Protein AF-A3J103-F1 (afdb_monomer_lite)

Structure (mmCIF, N/CA/C/O backbone):
data_AF-A3J103-F1
#
_entry.id   AF-A3J103-F1
#
loop_
_atom_site.group_PDB
_atom_site.id
_atom_site.type_symbol
_atom_site.label_atom_id
_atom_site.label_alt_id
_atom_site.label_comp_id
_atom_site.label_asym_id
_atom_site.label_entity_id
_atom_site.label_seq_id
_atom_site.pdbx_PDB_ins_code
_atom_site.Cartn_x
_atom_site.Cartn_y
_atom_site.Cartn_z
_atom_site.occupancy
_atom_site.B_iso_or_equiv
_atom_site.auth_seq_id
_atom_site.auth_comp_id
_atom_site.auth_asym_id
_atom_site.auth_atom_id
_atom_site.pdbx_PDB_model_num
ATOM 1 N N . MET A 1 1 ? 0.354 -8.041 -19.914 1.00 70.75 1 MET A N 1
ATOM 2 C CA . MET A 1 1 ? 0.355 -6.867 -19.014 1.00 70.75 1 MET A CA 1
ATOM 3 C C . MET A 1 1 ? -0.964 -6.143 -19.185 1.00 70.75 1 MET A C 1
ATOM 5 O O . MET A 1 1 ? -1.415 -6.032 -20.319 1.00 70.75 1 MET A O 1
ATOM 9 N N . VAL A 1 2 ? -1.590 -5.714 -18.090 1.00 79.12 2 VAL A N 1
ATOM 10 C CA . VAL A 1 2 ? -2.863 -4.962 -18.117 1.00 79.12 2 VAL A CA 1
ATOM 11 C C . VAL A 1 2 ? -2.618 -3.470 -18.374 1.00 79.12 2 VAL A C 1
ATOM 13 O O . VAL A 1 2 ? -3.452 -2.802 -18.973 1.00 79.12 2 VAL A O 1
ATOM 16 N N . GLY A 1 3 ? -1.442 -2.968 -17.994 1.00 84.25 3 GLY A N 1
ATOM 17 C CA . GLY A 1 3 ? -1.021 -1.585 -18.194 1.00 84.25 3 GLY A CA 1
ATOM 18 C C . GLY A 1 3 ? 0.494 -1.433 -18.073 1.00 84.25 3 GLY A C 1
ATOM 19 O O . GLY A 1 3 ? 1.226 -2.424 -18.091 1.00 84.25 3 GLY A O 1
ATOM 20 N N . THR A 1 4 ? 0.950 -0.186 -17.966 1.00 87.88 4 THR A N 1
ATOM 21 C CA . THR A 1 4 ? 2.370 0.175 -17.790 1.00 87.88 4 THR A CA 1
ATOM 22 C C . THR A 1 4 ? 2.720 0.561 -16.357 1.00 87.88 4 THR A C 1
ATOM 24 O O . THR A 1 4 ? 3.860 0.936 -16.096 1.00 87.88 4 THR A O 1
ATOM 27 N N . ASP A 1 5 ? 1.746 0.523 -15.451 1.00 93.50 5 ASP A N 1
ATOM 28 C CA . ASP A 1 5 ? 1.949 0.922 -14.066 1.00 93.50 5 ASP A CA 1
ATOM 29 C C . ASP A 1 5 ? 2.817 -0.100 -13.331 1.00 93.50 5 ASP A C 1
ATOM 31 O O . ASP A 1 5 ? 2.713 -1.315 -13.545 1.00 93.50 5 ASP A O 1
ATOM 35 N N . LEU A 1 6 ? 3.682 0.412 -12.459 1.00 94.69 6 LEU A N 1
ATOM 36 C CA . LEU A 1 6 ? 4.513 -0.399 -11.579 1.00 94.69 6 LEU A CA 1
ATOM 37 C C . LEU A 1 6 ? 3.892 -0.410 -10.186 1.00 94.69 6 LEU A C 1
ATOM 39 O O . LEU A 1 6 ? 3.384 0.606 -9.717 1.00 94.69 6 LEU A O 1
ATOM 43 N N . TYR A 1 7 ? 3.966 -1.551 -9.516 1.00 96.62 7 TYR A N 1
ATOM 44 C CA . TYR A 1 7 ? 3.367 -1.751 -8.205 1.00 96.62 7 TYR A CA 1
ATOM 45 C C . TYR A 1 7 ? 4.467 -1.979 -7.174 1.00 96.62 7 TYR A C 1
ATOM 47 O O . TYR A 1 7 ? 5.299 -2.875 -7.330 1.00 96.62 7 TYR A O 1
ATOM 55 N N . ASN A 1 8 ? 4.452 -1.179 -6.111 1.00 96.25 8 ASN A N 1
ATOM 56 C CA . ASN A 1 8 ? 5.248 -1.403 -4.910 1.00 96.25 8 ASN A CA 1
ATOM 57 C C . ASN A 1 8 ? 4.314 -1.966 -3.840 1.00 96.25 8 ASN A C 1
ATOM 59 O O . ASN A 1 8 ? 3.455 -1.254 -3.340 1.00 96.25 8 ASN A O 1
ATOM 63 N N . ILE A 1 9 ? 4.424 -3.255 -3.527 1.00 97.69 9 ILE A N 1
ATOM 64 C CA . ILE A 1 9 ? 3.437 -3.951 -2.688 1.00 97.69 9 ILE A CA 1
ATOM 65 C C . ILE A 1 9 ? 4.098 -4.368 -1.383 1.00 97.69 9 ILE A C 1
ATOM 67 O O . ILE A 1 9 ? 5.184 -4.942 -1.393 1.00 97.69 9 ILE A O 1
ATOM 71 N N . GLN A 1 10 ? 3.438 -4.102 -0.261 1.00 96.44 10 GLN A N 1
ATOM 72 C CA . GLN A 1 10 ? 3.845 -4.514 1.075 1.00 96.44 10 GLN A CA 1
ATOM 73 C C . GLN A 1 10 ? 2.840 -5.503 1.662 1.00 96.44 10 GLN A C 1
ATOM 75 O O . GLN A 1 10 ? 1.641 -5.230 1.716 1.00 96.44 10 GLN A O 1
ATOM 80 N N . ILE A 1 11 ? 3.351 -6.629 2.153 1.00 96.69 11 ILE A N 1
ATOM 81 C CA . ILE A 1 11 ? 2.575 -7.642 2.868 1.00 96.69 11 ILE A CA 1
ATOM 82 C C . ILE A 1 11 ? 3.101 -7.703 4.295 1.00 96.69 11 ILE A C 1
ATOM 84 O O . ILE A 1 11 ? 4.253 -8.076 4.532 1.00 96.69 11 ILE A O 1
ATOM 88 N N . ASN A 1 12 ? 2.250 -7.298 5.229 1.00 94.75 12 ASN A N 1
ATOM 89 C CA . ASN A 1 12 ? 2.543 -7.337 6.651 1.00 94.75 12 ASN A CA 1
ATOM 90 C C . ASN A 1 12 ? 2.168 -8.709 7.238 1.00 94.75 12 ASN A C 1
ATOM 92 O O . ASN A 1 12 ? 1.307 -9.390 6.679 1.00 94.75 12 ASN A O 1
ATOM 96 N N . PRO A 1 13 ? 2.796 -9.131 8.348 1.00 93.62 13 PRO A N 1
ATOM 97 C CA . PRO A 1 13 ? 2.356 -10.311 9.077 1.00 93.62 13 PRO A CA 1
ATOM 98 C C . PRO A 1 13 ? 1.004 -10.069 9.754 1.00 93.62 13 PRO A C 1
ATOM 100 O O . PRO A 1 13 ? 0.609 -8.928 10.017 1.00 93.62 13 PRO A O 1
ATOM 103 N N . ASP A 1 14 ? 0.342 -11.164 10.120 1.00 87.81 14 ASP A N 1
ATOM 104 C CA . ASP A 1 14 ? -0.847 -11.115 10.963 1.00 87.81 14 ASP A CA 1
ATOM 105 C C . ASP A 1 14 ? -0.556 -10.348 12.262 1.00 87.81 14 ASP A C 1
ATOM 107 O O . ASP A 1 14 ? 0.475 -10.551 12.907 1.00 87.81 14 ASP A O 1
ATOM 111 N N . ASN A 1 15 ? -1.493 -9.487 12.669 1.00 83.94 15 ASN A N 1
ATOM 112 C CA . ASN A 1 15 ? -1.374 -8.604 13.838 1.00 83.94 15 ASN A CA 1
ATOM 113 C C . ASN A 1 15 ? -0.240 -7.567 13.748 1.00 83.94 15 ASN A C 1
ATOM 115 O O . ASN A 1 15 ? 0.362 -7.225 14.765 1.00 83.94 15 ASN A O 1
ATOM 119 N N . PHE A 1 16 ? 0.043 -7.052 12.549 1.00 85.81 16 PHE A N 1
ATOM 120 C CA . PHE A 1 16 ? 0.970 -5.937 12.366 1.00 85.81 16 PHE A CA 1
ATOM 121 C C . PHE A 1 16 ? 0.665 -4.762 13.309 1.00 85.81 16 PHE A C 1
ATOM 123 O O . PHE A 1 16 ? -0.429 -4.196 13.301 1.00 85.81 16 PHE A O 1
ATOM 130 N N . ASP A 1 17 ? 1.662 -4.387 14.105 1.00 83.94 17 ASP A N 1
ATOM 131 C CA . ASP A 1 17 ? 1.565 -3.439 15.218 1.00 83.94 17 ASP A CA 1
ATOM 132 C C . ASP A 1 17 ? 2.337 -2.132 14.965 1.00 83.94 17 ASP A C 1
ATOM 134 O O . ASP A 1 17 ? 2.566 -1.353 15.889 1.00 83.94 17 ASP A O 1
ATOM 138 N N . PHE A 1 18 ? 2.753 -1.885 13.716 1.00 84.25 18 PHE A N 1
ATOM 139 C CA . PHE A 1 18 ? 3.603 -0.756 13.311 1.00 84.25 18 PHE A CA 1
ATOM 140 C C . PHE A 1 18 ? 4.978 -0.698 13.997 1.00 84.25 18 PHE A C 1
ATOM 142 O O . PHE A 1 18 ? 5.675 0.315 13.889 1.00 84.25 18 PHE A O 1
ATOM 149 N N . ASN A 1 19 ? 5.415 -1.763 14.674 1.00 88.50 19 ASN A N 1
ATOM 150 C CA . ASN A 1 19 ? 6.762 -1.819 15.223 1.00 88.50 19 ASN A CA 1
ATOM 151 C C . ASN A 1 19 ? 7.786 -1.810 14.070 1.00 88.50 19 ASN A C 1
ATOM 153 O O . ASN A 1 19 ? 7.706 -2.651 13.172 1.00 88.50 19 ASN A O 1
ATOM 157 N N . PRO A 1 20 ? 8.776 -0.896 14.080 1.00 87.19 20 PRO A N 1
ATOM 158 C CA . PRO A 1 20 ? 9.745 -0.768 12.990 1.00 87.19 20 PRO A CA 1
ATOM 159 C C . PRO A 1 20 ? 10.637 -2.004 12.803 1.00 87.19 20 PRO A C 1
ATOM 161 O O . PRO A 1 20 ? 11.301 -2.120 11.778 1.00 87.19 20 PRO A O 1
ATOM 164 N N . ASN A 1 21 ? 10.669 -2.915 13.781 1.00 92.25 21 ASN A N 1
ATOM 165 C CA . ASN A 1 21 ? 11.427 -4.163 13.705 1.00 92.25 21 ASN A CA 1
ATOM 166 C C . ASN A 1 21 ? 10.581 -5.358 13.239 1.00 92.25 21 ASN A C 1
ATOM 168 O O . ASN A 1 21 ? 11.122 -6.455 13.102 1.00 92.25 21 ASN A O 1
ATOM 172 N N . THR A 1 22 ? 9.274 -5.179 13.020 1.00 92.50 22 THR A N 1
ATOM 173 C CA . THR A 1 22 ? 8.407 -6.246 12.515 1.00 92.50 22 THR A CA 1
ATOM 174 C C . THR A 1 22 ? 8.755 -6.517 11.048 1.00 92.50 22 THR A C 1
ATOM 176 O O . THR A 1 22 ? 8.647 -5.606 10.223 1.00 92.50 22 THR A O 1
ATOM 179 N N . PRO A 1 23 ? 9.192 -7.740 10.690 1.00 93.69 23 PRO A N 1
ATOM 180 C CA . PRO A 1 23 ? 9.533 -8.061 9.313 1.00 93.69 23 PRO A CA 1
ATOM 181 C C . PRO A 1 23 ? 8.277 -8.077 8.441 1.00 93.69 23 PRO A C 1
ATOM 183 O O . PRO A 1 23 ? 7.212 -8.515 8.869 1.00 93.69 23 PRO A O 1
ATOM 186 N N . PHE A 1 24 ? 8.425 -7.640 7.197 1.00 94.88 24 PHE A N 1
ATOM 187 C CA . PHE A 1 24 ? 7.381 -7.654 6.178 1.00 94.88 24 PHE A CA 1
ATOM 188 C C . PHE A 1 24 ? 7.986 -8.031 4.826 1.00 94.88 24 PHE A C 1
ATOM 190 O O . PHE A 1 24 ? 9.203 -7.967 4.634 1.00 94.88 24 PHE A O 1
ATOM 197 N N . VAL A 1 25 ? 7.133 -8.418 3.879 1.00 96.38 25 VAL A N 1
ATOM 198 C CA . VAL A 1 25 ? 7.543 -8.733 2.506 1.00 96.38 25 VAL A CA 1
ATOM 199 C C . VAL A 1 25 ? 7.262 -7.535 1.606 1.00 96.38 25 VAL A C 1
ATOM 201 O O . VAL A 1 25 ? 6.207 -6.907 1.709 1.00 96.38 25 VAL A O 1
ATOM 204 N N . LYS A 1 26 ? 8.201 -7.229 0.704 1.00 96.69 26 LYS A N 1
ATOM 205 C CA . LYS A 1 26 ? 8.048 -6.220 -0.349 1.00 96.69 26 LYS A CA 1
ATOM 206 C C . LYS A 1 26 ? 8.146 -6.864 -1.725 1.00 96.69 26 LYS A C 1
ATOM 208 O O . LYS A 1 26 ? 9.037 -7.674 -1.959 1.00 96.69 26 LYS A O 1
ATOM 213 N N . TRP A 1 27 ? 7.274 -6.437 -2.630 1.00 97.88 27 TRP A N 1
ATOM 214 C CA . TRP A 1 27 ? 7.284 -6.827 -4.035 1.00 97.88 27 TRP A CA 1
ATOM 215 C C . TRP A 1 27 ? 7.419 -5.600 -4.930 1.00 97.88 27 TRP A C 1
ATOM 217 O O . TRP A 1 27 ? 6.756 -4.586 -4.708 1.00 97.88 27 TRP A O 1
ATOM 227 N N . ALA A 1 28 ? 8.229 -5.733 -5.976 1.00 96.62 28 ALA A N 1
ATOM 228 C CA . ALA A 1 28 ? 8.154 -4.896 -7.164 1.00 96.62 28 ALA A CA 1
ATOM 229 C C . ALA A 1 28 ? 7.441 -5.711 -8.248 1.00 96.62 28 ALA A C 1
ATOM 231 O O . ALA A 1 28 ? 7.942 -6.759 -8.653 1.00 96.62 28 ALA A O 1
ATOM 232 N N . ALA A 1 29 ? 6.261 -5.267 -8.675 1.00 96.25 29 ALA A N 1
ATOM 233 C CA . ALA A 1 29 ? 5.372 -6.069 -9.510 1.00 96.25 29 ALA A CA 1
ATOM 234 C C . ALA A 1 29 ? 4.762 -5.274 -10.671 1.00 96.25 29 ALA A C 1
ATOM 236 O O . ALA A 1 29 ? 4.767 -4.042 -10.694 1.00 96.25 29 ALA A O 1
ATOM 237 N N . ILE A 1 30 ? 4.207 -6.013 -11.631 1.00 94.75 30 ILE A N 1
ATOM 238 C CA . ILE A 1 30 ? 3.404 -5.500 -12.744 1.00 94.75 30 ILE A CA 1
ATOM 239 C C . ILE A 1 30 ? 2.085 -6.270 -12.805 1.00 94.75 30 ILE A C 1
ATOM 241 O O . ILE A 1 30 ? 2.054 -7.480 -12.579 1.00 94.75 30 ILE A O 1
ATOM 245 N N . ALA A 1 31 ? 0.994 -5.590 -13.151 1.00 94.81 31 ALA A N 1
ATOM 246 C CA . ALA A 1 31 ? -0.296 -6.247 -13.325 1.00 94.81 31 ALA A CA 1
ATOM 247 C C . ALA A 1 31 ? -0.365 -6.998 -14.667 1.00 94.81 31 ALA A C 1
ATOM 249 O O . ALA A 1 31 ? -0.089 -6.451 -15.746 1.00 94.81 31 ALA A O 1
ATOM 250 N N . VAL A 1 32 ? -0.792 -8.259 -14.622 1.00 94.81 32 VAL A N 1
ATOM 251 C CA . VAL A 1 32 ? -0.988 -9.123 -15.794 1.00 94.81 32 VAL A CA 1
ATOM 252 C C . VAL A 1 32 ? -2.419 -9.653 -15.833 1.00 94.81 32 VAL A C 1
ATOM 254 O O . VAL A 1 32 ? -3.068 -9.784 -14.805 1.00 94.81 32 VAL A O 1
ATOM 257 N N . SER A 1 33 ? -2.931 -9.902 -17.038 1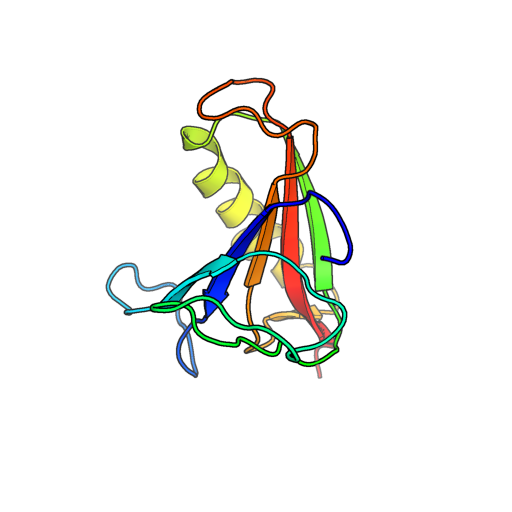.00 93.31 33 SER A N 1
ATOM 258 C CA . SER A 1 33 ? -4.290 -10.417 -17.250 1.00 93.31 33 SER A CA 1
ATOM 259 C C . SER A 1 33 ? -4.366 -11.944 -17.162 1.00 93.31 33 SER A C 1
ATOM 261 O O . SER A 1 33 ? -5.458 -12.488 -17.055 1.00 93.31 33 SER A O 1
ATOM 263 N N . SER A 1 34 ? -3.225 -12.632 -17.266 1.00 94.25 34 SER A N 1
ATOM 264 C CA . SER A 1 34 ? -3.085 -14.085 -17.138 1.00 94.25 34 SER A CA 1
ATOM 265 C C . SER A 1 34 ? -1.669 -14.447 -16.677 1.00 94.25 34 SER A C 1
ATOM 267 O O . SER A 1 34 ? -0.754 -13.622 -16.762 1.00 94.25 34 SER A O 1
ATOM 269 N N . PHE A 1 3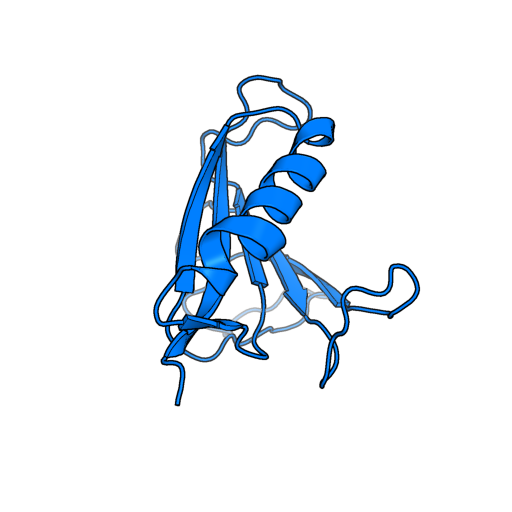5 ? -1.493 -15.691 -16.226 1.00 94.75 35 PHE A N 1
ATOM 270 C CA . PHE A 1 35 ? -0.208 -16.259 -15.796 1.00 94.75 35 PHE A CA 1
ATOM 271 C C . PHE A 1 35 ? 0.402 -17.215 -16.832 1.00 94.75 35 PHE A C 1
ATOM 273 O O . PHE A 1 35 ? 1.218 -18.064 -16.489 1.00 94.75 35 PHE A O 1
ATOM 280 N N . ASP A 1 36 ? 0.018 -17.086 -18.107 1.00 95.25 36 ASP A N 1
ATOM 281 C CA . ASP A 1 36 ? 0.449 -18.013 -19.167 1.00 95.25 36 ASP A CA 1
ATOM 282 C C . ASP A 1 36 ? 1.967 -17.986 -19.402 1.00 95.25 36 ASP A C 1
ATOM 284 O O . ASP A 1 36 ? 2.554 -18.965 -19.864 1.00 95.25 36 ASP A O 1
ATOM 288 N N . PHE A 1 37 ? 2.607 -16.856 -19.093 1.00 92.25 37 PHE A N 1
ATOM 289 C CA . PHE A 1 37 ? 4.050 -16.689 -19.172 1.00 92.25 37 PHE A CA 1
ATOM 290 C C . PHE A 1 37 ? 4.566 -15.938 -17.947 1.00 92.25 37 PHE A C 1
ATOM 292 O O . PHE A 1 37 ? 4.247 -14.763 -17.755 1.00 92.25 37 PHE A O 1
ATOM 299 N N . ILE A 1 38 ? 5.409 -16.610 -17.164 1.00 93.56 38 ILE A N 1
ATOM 300 C CA . ILE A 1 38 ? 6.136 -16.034 -16.033 1.00 93.56 38 ILE A CA 1
ATOM 301 C C . ILE A 1 38 ? 7.633 -16.112 -16.360 1.00 93.56 38 ILE A C 1
ATOM 303 O O . ILE A 1 38 ? 8.130 -17.213 -16.617 1.00 93.56 38 ILE A O 1
ATOM 307 N N . PRO A 1 39 ? 8.355 -14.976 -16.411 1.00 93.94 39 PRO A N 1
ATOM 308 C CA . PRO A 1 39 ? 9.800 -14.981 -16.604 1.00 93.94 39 PRO A CA 1
ATOM 309 C C . PRO A 1 39 ? 10.522 -15.819 -15.545 1.00 93.94 39 PRO A C 1
ATOM 311 O O . PRO A 1 39 ? 10.045 -1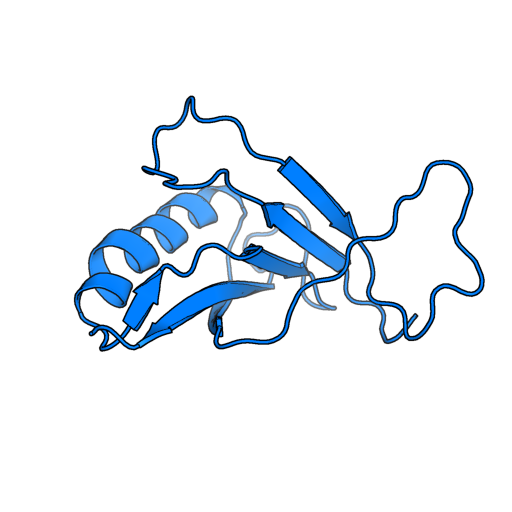5.963 -14.420 1.00 93.94 39 PRO A O 1
ATOM 314 N N . ALA A 1 40 ? 11.701 -16.337 -15.896 1.00 95.44 40 ALA A N 1
ATOM 315 C CA . ALA A 1 40 ? 12.579 -16.956 -14.909 1.00 95.44 40 ALA A CA 1
ATOM 316 C C . ALA A 1 40 ? 12.877 -15.960 -13.774 1.00 95.44 40 ALA A C 1
ATOM 318 O O . ALA A 1 40 ? 13.008 -14.761 -14.023 1.00 95.44 40 ALA A O 1
ATOM 319 N N . ASP A 1 41 ? 12.957 -16.474 -12.548 1.00 95.06 41 ASP A N 1
ATOM 320 C CA . ASP A 1 41 ? 13.211 -15.703 -11.324 1.00 95.06 41 ASP A CA 1
ATOM 321 C C . ASP A 1 41 ? 12.114 -14.683 -10.952 1.00 95.06 41 ASP A C 1
ATOM 323 O O . ASP A 1 41 ? 12.336 -13.805 -10.118 1.00 95.06 41 ASP A O 1
ATOM 327 N N . MET A 1 42 ? 10.916 -14.801 -11.539 1.00 96.00 42 MET A N 1
ATOM 328 C CA . MET A 1 42 ? 9.718 -14.086 -11.094 1.00 96.00 42 MET A CA 1
ATOM 329 C C . MET A 1 42 ? 8.724 -15.030 -10.421 1.00 96.00 42 MET A C 1
ATOM 331 O O . MET A 1 42 ? 8.612 -16.206 -10.766 1.00 96.00 42 MET A O 1
ATOM 335 N N . GLU A 1 43 ? 7.960 -14.479 -9.484 1.00 96.56 43 GLU A N 1
ATOM 336 C CA . GLU A 1 43 ? 6.904 -15.182 -8.763 1.00 96.56 43 GLU A CA 1
ATOM 337 C C . GLU A 1 43 ? 5.539 -14.534 -9.023 1.00 96.56 43 GLU A C 1
ATOM 339 O O . GLU A 1 43 ? 5.438 -13.357 -9.382 1.00 96.56 43 GLU A O 1
ATOM 344 N N . ILE A 1 44 ? 4.478 -15.321 -8.847 1.00 96.62 44 ILE A N 1
ATOM 345 C CA . ILE A 1 44 ? 3.095 -14.857 -8.957 1.00 96.62 44 ILE A CA 1
ATOM 346 C C . ILE A 1 44 ? 2.633 -14.359 -7.588 1.00 96.62 44 ILE A C 1
ATOM 348 O O . ILE A 1 44 ? 2.753 -15.070 -6.592 1.00 96.62 44 ILE A O 1
ATOM 352 N N . LEU A 1 45 ? 2.031 -13.171 -7.566 1.00 96.69 45 LEU A N 1
ATOM 353 C CA . LEU A 1 45 ? 1.312 -12.647 -6.413 1.00 96.69 45 LEU A CA 1
ATOM 354 C C . LEU A 1 45 ? -0.139 -12.360 -6.804 1.00 96.69 45 LEU A C 1
ATOM 356 O O . LEU A 1 45 ? -0.404 -11.509 -7.653 1.00 96.69 45 LEU A O 1
ATOM 360 N N . GLU A 1 46 ? -1.076 -13.044 -6.153 1.00 95.81 46 GLU A N 1
ATOM 361 C CA . GLU A 1 46 ? -2.507 -12.763 -6.261 1.00 95.81 46 GLU A CA 1
ATOM 362 C C . GLU A 1 46 ? -2.964 -11.908 -5.076 1.00 95.81 46 GLU A C 1
ATOM 364 O O . GLU A 1 46 ? -2.753 -12.262 -3.915 1.00 95.81 46 GLU A O 1
ATOM 369 N N . ILE A 1 47 ? -3.607 -10.774 -5.364 1.00 94.88 47 ILE A N 1
ATOM 370 C CA . ILE A 1 47 ? -4.207 -9.904 -4.348 1.00 94.88 47 ILE A CA 1
ATOM 371 C C . ILE A 1 47 ? -5.713 -10.138 -4.359 1.00 94.88 47 ILE A C 1
ATOM 373 O O . ILE A 1 47 ? -6.377 -9.914 -5.370 1.00 94.88 47 ILE A O 1
ATOM 377 N N . SER A 1 48 ? -6.257 -10.578 -3.226 1.00 94.25 48 SER A N 1
ATOM 378 C CA . SER A 1 48 ? -7.700 -10.754 -3.065 1.00 94.25 48 SER A CA 1
ATOM 379 C C . SER A 1 48 ? -8.442 -9.420 -3.144 1.00 94.25 48 SER A C 1
ATOM 381 O O . SER A 1 48 ? -7.971 -8.395 -2.641 1.00 94.25 48 SER A O 1
ATOM 383 N N . GLU A 1 49 ? -9.638 -9.450 -3.733 1.00 95.44 49 GLU A N 1
ATOM 384 C CA . GLU A 1 49 ? -10.522 -8.288 -3.770 1.00 95.44 49 GLU A CA 1
ATOM 385 C C . GLU A 1 49 ? -10.902 -7.805 -2.362 1.00 95.44 49 GLU A C 1
ATOM 387 O O . GLU A 1 49 ? -10.874 -8.547 -1.379 1.00 95.44 49 GLU A O 1
ATOM 392 N N . GLY A 1 50 ? -11.267 -6.531 -2.263 1.00 96.31 50 GLY A N 1
ATOM 393 C CA . GLY A 1 50 ? -11.754 -5.934 -1.028 1.00 96.31 50 GLY A CA 1
ATOM 394 C C . GLY A 1 50 ? -11.679 -4.416 -1.072 1.00 96.31 50 GLY A C 1
ATOM 395 O O . GLY A 1 50 ? -11.282 -3.822 -2.074 1.00 96.31 50 GLY A O 1
ATOM 396 N N . LEU A 1 51 ? -12.077 -3.773 0.023 1.00 97.94 51 LEU A N 1
ATOM 397 C CA . LEU A 1 51 ? -12.107 -2.315 0.090 1.00 97.94 51 LEU A CA 1
ATOM 398 C C . LEU A 1 51 ? -10.704 -1.744 0.304 1.00 97.94 51 LEU A C 1
ATOM 400 O O . LEU A 1 51 ? -9.907 -2.276 1.077 1.00 97.94 51 LEU A O 1
ATOM 404 N N . TYR A 1 52 ? -10.430 -0.632 -0.365 1.00 98.44 52 TYR A N 1
ATOM 405 C CA . TYR A 1 52 ? -9.196 0.127 -0.225 1.00 98.44 52 TYR A CA 1
ATOM 406 C C . TYR A 1 52 ? -9.522 1.608 -0.050 1.00 98.44 52 TYR A C 1
ATOM 408 O O . TYR A 1 52 ? -10.390 2.149 -0.737 1.00 98.44 52 TYR A O 1
ATOM 416 N N . ALA A 1 53 ? -8.813 2.260 0.866 1.00 98.25 53 ALA A N 1
ATOM 417 C CA . ALA A 1 53 ? -8.716 3.708 0.901 1.00 98.25 53 ALA A CA 1
ATOM 418 C C . ALA A 1 53 ? -7.612 4.129 -0.072 1.00 98.25 53 ALA A C 1
ATOM 420 O O . ALA A 1 53 ? -6.487 3.635 0.026 1.00 98.25 53 ALA A O 1
ATOM 421 N N . VAL A 1 54 ? -7.948 5.020 -1.005 1.00 98.00 54 VAL A N 1
ATOM 422 C CA . VAL A 1 54 ? -7.036 5.477 -2.060 1.00 98.00 54 VAL A CA 1
ATOM 423 C C . VAL A 1 54 ? -6.655 6.925 -1.803 1.00 98.00 54 VAL A C 1
ATOM 425 O O . VAL A 1 54 ? -7.523 7.793 -1.683 1.00 98.00 54 VAL A O 1
ATOM 428 N N . PHE A 1 55 ? -5.354 7.187 -1.736 1.00 97.62 55 PHE A N 1
ATOM 429 C CA . PHE A 1 55 ? -4.802 8.517 -1.519 1.00 97.62 55 PHE A CA 1
ATOM 430 C C . PHE A 1 55 ? -3.860 8.884 -2.657 1.00 97.62 55 PHE A C 1
ATOM 432 O O . PHE A 1 55 ? -2.927 8.148 -2.957 1.00 97.62 55 PHE A O 1
ATOM 439 N N . ASN A 1 56 ? -4.064 10.056 -3.252 1.00 95.44 56 ASN A N 1
ATOM 440 C CA . ASN A 1 56 ? -3.113 10.614 -4.207 1.00 95.44 56 ASN A CA 1
ATOM 441 C C . ASN A 1 56 ? -2.004 11.327 -3.437 1.00 95.44 56 ASN A C 1
ATOM 443 O O . ASN A 1 56 ? -2.255 12.362 -2.812 1.00 95.44 56 ASN A O 1
ATOM 447 N N . TYR A 1 57 ? -0.792 10.786 -3.484 1.00 95.19 57 TYR A N 1
ATOM 448 C CA . TYR A 1 57 ? 0.379 11.415 -2.894 1.00 95.19 57 TYR A CA 1
ATOM 449 C C . TYR A 1 57 ? 1.155 12.184 -3.959 1.00 95.19 57 TYR A C 1
ATOM 451 O O . TYR A 1 57 ? 1.399 11.687 -5.057 1.00 95.19 57 TYR A O 1
ATOM 459 N N . LYS A 1 58 ? 1.545 13.414 -3.619 1.00 94.12 58 LYS A N 1
ATOM 460 C CA . LYS A 1 58 ? 2.436 14.242 -4.426 1.00 94.12 58 LYS A CA 1
ATOM 461 C C . LYS A 1 58 ? 3.556 14.774 -3.552 1.00 94.12 58 LYS A C 1
ATOM 463 O O . LYS A 1 58 ? 3.303 15.546 -2.627 1.00 94.12 58 LYS A O 1
ATOM 468 N N . GLY A 1 59 ? 4.785 14.393 -3.861 1.00 90.50 59 GLY A N 1
ATOM 469 C CA . GLY A 1 59 ? 5.940 14.769 -3.063 1.00 90.50 59 GLY A CA 1
ATOM 470 C C . GLY A 1 59 ? 7.132 13.858 -3.303 1.00 90.50 59 GLY A C 1
ATOM 471 O O . GLY A 1 59 ? 7.051 12.859 -4.012 1.00 90.50 59 GLY A O 1
ATOM 472 N N . ASN A 1 60 ? 8.254 14.191 -2.673 1.00 85.94 60 ASN A N 1
ATOM 473 C CA . ASN A 1 60 ? 9.417 13.312 -2.667 1.00 85.94 60 ASN A CA 1
ATOM 474 C C . ASN A 1 60 ? 9.223 12.132 -1.696 1.00 85.94 60 ASN A C 1
ATOM 476 O O . ASN A 1 60 ? 8.396 12.167 -0.783 1.00 85.94 60 ASN A O 1
ATOM 480 N N . GLN A 1 61 ? 10.045 11.096 -1.847 1.00 82.25 61 GLN A N 1
ATOM 481 C CA . GLN A 1 61 ? 9.959 9.893 -1.019 1.00 82.25 61 GLN A CA 1
ATOM 482 C C . GLN A 1 61 ? 10.268 10.154 0.469 1.00 82.25 61 GLN A C 1
ATOM 484 O O . GLN A 1 61 ? 9.723 9.477 1.337 1.00 82.25 61 GLN A O 1
ATOM 489 N N . SER A 1 62 ? 11.083 11.168 0.797 1.00 85.44 62 SER A N 1
ATOM 490 C CA . SER A 1 62 ? 11.425 11.491 2.194 1.00 85.44 62 SER A CA 1
ATOM 491 C C . SER A 1 62 ? 10.225 11.954 3.023 1.00 85.44 62 SER A C 1
ATOM 493 O O . SER A 1 62 ? 10.230 11.793 4.240 1.00 85.44 62 SER A O 1
ATOM 495 N N . ASN A 1 63 ? 9.203 12.525 2.380 1.00 86.88 63 ASN A N 1
ATOM 496 C CA . ASN A 1 63 ? 8.005 13.023 3.056 1.00 86.88 63 ASN A CA 1
ATOM 497 C C . ASN A 1 63 ? 6.875 11.979 3.116 1.00 86.88 63 ASN A C 1
ATOM 499 O O . ASN A 1 63 ? 5.906 12.179 3.851 1.00 86.88 63 ASN A O 1
ATOM 503 N N . ALA A 1 64 ? 7.008 10.846 2.415 1.00 89.56 64 ALA A N 1
ATOM 504 C CA . ALA A 1 64 ? 5.975 9.812 2.365 1.00 89.56 64 ALA A CA 1
ATOM 505 C C . ALA A 1 64 ? 5.677 9.237 3.760 1.00 89.56 64 ALA A C 1
ATOM 507 O O . ALA A 1 64 ? 4.518 9.048 4.119 1.00 89.56 64 ALA A O 1
ATOM 508 N N . ALA A 1 65 ? 6.703 9.054 4.600 1.00 90.31 65 ALA A N 1
ATOM 509 C CA . ALA A 1 65 ? 6.533 8.561 5.970 1.00 90.31 65 ALA A CA 1
ATOM 510 C C . ALA A 1 65 ? 5.618 9.463 6.821 1.00 90.31 65 ALA A C 1
ATOM 512 O O . ALA A 1 65 ? 4.780 8.964 7.572 1.00 90.31 65 ALA A O 1
ATOM 513 N N . ALA A 1 66 ? 5.737 10.788 6.677 1.00 92.88 66 ALA A N 1
ATOM 514 C CA . ALA A 1 66 ? 4.861 11.735 7.364 1.00 92.88 66 ALA A CA 1
ATOM 515 C C . ALA A 1 66 ? 3.420 11.645 6.839 1.00 92.88 66 ALA A C 1
ATOM 517 O O . ALA A 1 66 ? 2.474 11.705 7.620 1.00 92.88 66 ALA A O 1
ATOM 518 N N . PHE A 1 67 ? 3.244 11.434 5.532 1.00 95.31 67 PHE A N 1
ATOM 519 C CA . PHE A 1 67 ? 1.924 11.245 4.938 1.00 95.31 67 PHE A CA 1
ATOM 520 C C . PHE A 1 67 ? 1.240 9.959 5.426 1.00 95.31 67 PHE A C 1
ATOM 522 O O . PHE A 1 67 ? 0.096 10.009 5.875 1.00 95.31 67 PHE A O 1
ATOM 529 N N . PHE A 1 68 ? 1.955 8.829 5.452 1.00 94.38 68 PHE A N 1
ATOM 530 C CA . PHE A 1 68 ? 1.454 7.589 6.056 1.00 94.38 68 PHE A CA 1
ATOM 531 C C . PHE A 1 68 ? 1.096 7.776 7.533 1.00 94.38 68 PHE A C 1
ATOM 533 O O . PHE A 1 68 ? 0.062 7.279 7.979 1.00 94.38 68 PHE A O 1
ATOM 540 N N . ASN A 1 69 ? 1.903 8.525 8.291 1.00 93.81 69 ASN A N 1
ATOM 541 C CA . ASN A 1 69 ? 1.600 8.819 9.688 1.00 93.81 69 ASN A CA 1
ATOM 542 C C . ASN A 1 69 ? 0.263 9.562 9.841 1.00 93.81 69 ASN A C 1
ATOM 544 O O . ASN A 1 69 ? -0.548 9.154 10.669 1.00 93.81 69 ASN A O 1
ATOM 548 N N . LEU A 1 70 ? -0.016 10.572 9.009 1.00 96.19 70 LEU A N 1
ATOM 549 C CA . LEU A 1 70 ? -1.310 11.270 9.007 1.00 96.19 70 LEU A CA 1
ATOM 550 C C . LEU A 1 70 ? -2.468 10.318 8.685 1.00 96.19 70 LEU A C 1
ATOM 552 O O . LEU A 1 70 ? -3.522 10.381 9.322 1.00 96.19 70 LEU A O 1
ATOM 556 N N . ILE A 1 71 ? -2.280 9.399 7.735 1.00 96.88 71 ILE A N 1
ATOM 557 C CA . ILE A 1 71 ? -3.320 8.424 7.400 1.00 96.88 71 ILE A CA 1
ATOM 558 C C . ILE A 1 71 ? -3.622 7.519 8.600 1.00 96.88 71 ILE A C 1
ATOM 560 O O . ILE A 1 71 ? -4.784 7.394 8.987 1.00 96.88 71 ILE A O 1
ATOM 564 N N . TYR A 1 72 ? -2.602 6.920 9.219 1.00 94.88 72 TYR A N 1
ATOM 565 C CA . TYR A 1 72 ? -2.803 5.941 10.293 1.00 94.88 72 TYR A CA 1
ATOM 566 C C . TYR A 1 72 ? -3.170 6.560 11.645 1.00 94.88 72 TYR A C 1
ATOM 568 O O . TYR A 1 72 ? -3.873 5.923 12.426 1.00 94.88 72 TYR A O 1
ATOM 576 N N . THR A 1 73 ? -2.721 7.783 11.937 1.00 95.31 73 THR A N 1
ATOM 577 C CA . THR A 1 73 ? -2.946 8.423 13.247 1.00 95.31 73 THR A CA 1
ATOM 578 C C . THR A 1 73 ? -4.099 9.420 13.250 1.00 95.31 73 THR A C 1
ATOM 580 O O . THR A 1 73 ? -4.689 9.655 14.304 1.00 95.31 73 THR A O 1
ATOM 583 N N . GLU A 1 74 ? -4.478 9.969 12.092 1.00 97.00 74 GLU A N 1
ATOM 584 C CA . GLU A 1 74 ? -5.558 10.950 12.010 1.00 97.00 74 GLU A CA 1
ATOM 585 C C . GLU A 1 74 ? -6.743 10.474 11.180 1.00 97.00 74 GLU A C 1
ATOM 587 O O . GLU A 1 74 ? -7.867 10.482 11.682 1.00 97.00 74 GLU A O 1
ATOM 592 N N . TRP A 1 75 ? -6.522 10.087 9.921 1.00 97.75 75 TRP A N 1
ATOM 593 C CA . TRP A 1 75 ? -7.623 9.768 9.008 1.00 97.75 75 TRP A CA 1
ATOM 594 C C . TRP A 1 75 ? -8.321 8.460 9.393 1.00 97.75 75 TRP A C 1
ATOM 596 O O . TRP A 1 75 ? -9.533 8.449 9.608 1.00 97.75 75 TRP A O 1
ATOM 606 N N . LEU A 1 76 ? -7.560 7.370 9.534 1.00 96.81 76 LEU A N 1
ATOM 607 C CA . LEU A 1 76 ? -8.102 6.033 9.771 1.00 96.81 76 LEU A CA 1
ATOM 608 C C . LEU A 1 76 ? -8.881 5.953 11.097 1.00 96.81 76 LEU A C 1
ATOM 610 O O . LEU A 1 76 ? -10.031 5.504 11.063 1.00 96.81 76 LEU A O 1
ATOM 614 N N . PRO A 1 77 ? -8.371 6.466 12.241 1.00 95.88 77 PRO A N 1
ATOM 615 C CA . PRO A 1 77 ? -9.114 6.430 13.500 1.00 95.88 77 PRO A CA 1
ATOM 616 C C . PRO A 1 77 ? -10.440 7.199 13.450 1.00 95.88 77 PRO A C 1
ATOM 618 O O . PRO A 1 77 ? -11.405 6.767 14.082 1.00 95.88 77 PRO A O 1
ATOM 621 N N . LYS A 1 78 ? -10.508 8.296 12.678 1.00 97.75 78 LYS A N 1
ATOM 622 C CA . LYS A 1 78 ? -11.712 9.134 12.506 1.00 97.75 78 LYS A CA 1
ATOM 623 C C . LYS A 1 78 ? -12.692 8.601 11.455 1.00 97.75 78 LYS A C 1
ATOM 625 O O . LYS A 1 78 ? -13.818 9.082 11.397 1.00 97.75 78 LYS A O 1
ATOM 630 N N . SER A 1 79 ? -12.273 7.655 10.618 1.00 97.31 79 SER A N 1
ATOM 631 C CA . SER A 1 79 ? -13.122 7.039 9.595 1.00 97.31 79 SER A CA 1
ATOM 632 C C . SER A 1 79 ? -14.057 5.973 10.185 1.00 97.31 79 SER A C 1
ATOM 634 O O . SER A 1 79 ? -13.859 5.516 11.312 1.00 97.31 79 SER A O 1
ATOM 636 N N . ASP A 1 80 ? -15.026 5.500 9.400 1.00 97.94 80 ASP A N 1
ATOM 637 C CA . ASP A 1 80 ? -15.869 4.339 9.746 1.00 97.94 80 ASP A CA 1
ATOM 638 C C . ASP A 1 80 ? -15.184 2.988 9.447 1.00 97.94 80 ASP A C 1
ATOM 640 O O . ASP A 1 80 ? -15.820 1.930 9.443 1.00 97.94 80 ASP A O 1
ATOM 644 N N . PHE A 1 81 ? -13.878 3.012 9.172 1.00 97.94 81 PHE A N 1
ATOM 645 C CA . PHE A 1 81 ? -13.104 1.862 8.729 1.00 97.94 81 PHE A CA 1
ATOM 646 C C . PHE A 1 81 ? -11.933 1.558 9.660 1.00 97.94 81 PHE A C 1
ATOM 648 O O . PHE A 1 81 ? -11.370 2.437 10.310 1.00 97.94 81 PHE A O 1
ATOM 655 N N . GLU A 1 82 ? -11.555 0.292 9.703 1.00 95.88 82 GLU A N 1
ATOM 656 C CA . GLU A 1 82 ? -10.342 -0.193 10.348 1.00 95.88 82 GLU A CA 1
ATOM 657 C C . GLU A 1 82 ? -9.406 -0.819 9.312 1.00 95.88 82 GLU A C 1
ATOM 659 O O . GLU A 1 82 ? -9.822 -1.144 8.193 1.00 95.88 82 GLU A O 1
ATOM 664 N N . LEU A 1 83 ? -8.133 -0.958 9.687 1.00 95.00 83 LEU A N 1
ATOM 665 C CA . LEU A 1 83 ? -7.139 -1.590 8.832 1.00 95.00 83 LEU A CA 1
ATOM 666 C C . LEU A 1 83 ? -7.512 -3.056 8.602 1.00 95.00 83 LEU A C 1
ATOM 668 O O . LEU A 1 83 ? -7.871 -3.776 9.537 1.00 95.00 83 LEU A O 1
ATOM 672 N N . ASP A 1 84 ? -7.414 -3.488 7.353 1.00 95.25 84 ASP A N 1
ATOM 673 C CA . ASP A 1 84 ? -7.603 -4.881 6.978 1.00 95.25 84 ASP A CA 1
ATOM 674 C C . ASP A 1 84 ? -6.251 -5.554 6.723 1.00 95.25 84 ASP A C 1
ATOM 676 O O . ASP A 1 84 ? -5.321 -4.926 6.219 1.00 95.25 84 ASP A O 1
ATOM 680 N N . ASN A 1 85 ? -6.124 -6.831 7.077 1.00 93.62 85 ASN A N 1
ATOM 681 C CA . ASN A 1 85 ? -4.866 -7.565 6.953 1.00 93.62 85 ASN A CA 1
ATOM 682 C C . ASN A 1 85 ? -4.718 -8.136 5.536 1.00 93.62 85 ASN A C 1
ATOM 684 O O . ASN A 1 85 ? -4.876 -9.332 5.298 1.00 93.62 85 ASN A O 1
ATOM 688 N N . ARG A 1 86 ? -4.486 -7.240 4.577 1.00 95.75 86 ARG A N 1
ATOM 689 C CA . ARG A 1 86 ? -4.290 -7.539 3.152 1.00 95.75 86 ARG A CA 1
ATOM 690 C C . ARG A 1 86 ? -3.074 -6.775 2.615 1.00 95.75 86 ARG A C 1
ATOM 692 O O . ARG A 1 86 ? -2.542 -5.919 3.317 1.00 95.75 86 ARG A O 1
ATOM 699 N N . PRO A 1 87 ? -2.602 -7.056 1.387 1.00 97.12 87 PRO A N 1
ATOM 700 C CA . PRO A 1 87 ? -1.505 -6.300 0.795 1.00 97.12 87 PRO A CA 1
ATOM 701 C C . PRO A 1 87 ? -1.838 -4.810 0.662 1.00 97.12 87 PRO A C 1
ATOM 703 O O . PRO A 1 87 ? -2.891 -4.444 0.133 1.00 97.12 87 PRO A O 1
ATOM 706 N N . HIS A 1 88 ? -0.915 -3.968 1.119 1.00 96.81 88 HIS A N 1
ATOM 707 C CA . HIS A 1 88 ? -0.882 -2.532 0.848 1.00 96.81 88 HIS A CA 1
ATOM 708 C C . HIS A 1 88 ? -0.072 -2.319 -0.425 1.00 96.81 88 HIS A C 1
ATOM 710 O O . HIS A 1 88 ? 0.884 -3.061 -0.656 1.00 96.81 88 HIS A O 1
ATOM 716 N N . PHE A 1 89 ? -0.390 -1.313 -1.232 1.00 97.06 89 PHE A N 1
ATOM 717 C CA . PHE A 1 89 ? 0.441 -1.036 -2.399 1.00 97.06 89 PHE A CA 1
ATOM 718 C C . PHE A 1 89 ? 0.428 0.418 -2.837 1.00 97.06 89 PHE A C 1
ATOM 720 O O . PHE A 1 89 ? -0.551 1.138 -2.652 1.00 97.06 89 PHE A O 1
ATOM 727 N N . GLU A 1 90 ? 1.529 0.828 -3.454 1.00 96.44 90 GLU A N 1
ATOM 728 C CA . GLU A 1 90 ? 1.611 2.055 -4.224 1.00 96.44 90 GLU A CA 1
ATOM 729 C C . GLU A 1 90 ? 1.570 1.742 -5.723 1.00 96.44 90 GLU A C 1
ATOM 731 O O . GLU A 1 90 ? 2.255 0.826 -6.193 1.00 96.44 90 GLU A O 1
ATOM 736 N N . ILE A 1 91 ? 0.781 2.512 -6.476 1.00 96.19 91 ILE A N 1
ATOM 737 C CA . ILE A 1 91 ? 0.778 2.480 -7.940 1.00 96.19 91 ILE A CA 1
ATOM 738 C C . ILE A 1 91 ? 1.652 3.627 -8.441 1.00 96.19 91 ILE A C 1
ATOM 740 O O . ILE A 1 91 ? 1.316 4.809 -8.314 1.00 96.19 91 ILE A O 1
ATOM 744 N N . LEU A 1 92 ? 2.782 3.259 -9.035 1.00 94.19 92 LEU A N 1
ATOM 745 C CA . LEU A 1 92 ? 3.757 4.164 -9.625 1.00 94.19 92 LEU A CA 1
ATOM 746 C C . LEU A 1 92 ? 3.397 4.361 -11.102 1.00 94.19 92 LEU A C 1
ATOM 748 O O . LEU A 1 92 ? 3.953 3.720 -11.998 1.00 94.19 92 LEU A O 1
ATOM 752 N N . GLY A 1 93 ? 2.391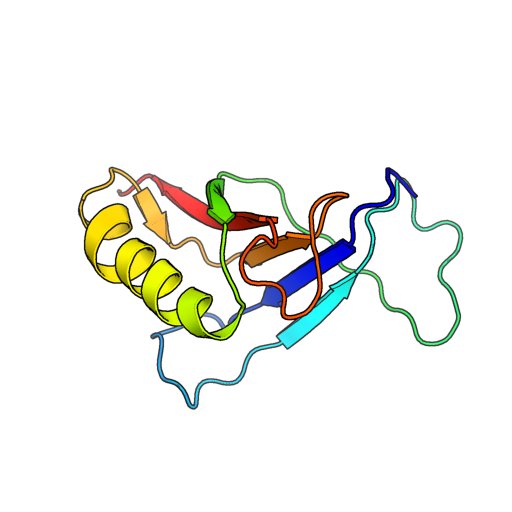 5.203 -11.336 1.00 91.25 93 GLY A N 1
ATOM 753 C CA . GLY A 1 93 ? 1.880 5.477 -12.676 1.00 91.25 93 GLY A CA 1
ATOM 754 C C . GLY A 1 93 ? 2.789 6.384 -13.508 1.00 91.25 93 GLY A C 1
ATOM 755 O O . GLY A 1 93 ? 3.911 6.723 -13.137 1.00 91.25 93 GLY A O 1
ATOM 756 N N . THR A 1 94 ? 2.270 6.867 -14.636 1.00 90.81 94 THR A N 1
ATOM 757 C CA . THR A 1 94 ? 3.018 7.701 -15.609 1.00 90.81 94 THR A CA 1
ATOM 758 C C . THR A 1 94 ? 3.627 8.994 -15.047 1.00 90.81 94 THR A C 1
ATOM 760 O O . THR A 1 94 ? 4.530 9.566 -15.657 1.00 90.81 94 THR A O 1
ATOM 763 N N . L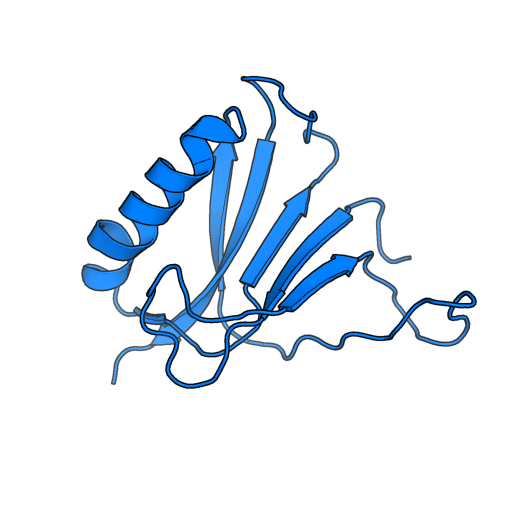YS A 1 95 ? 3.134 9.473 -13.901 1.00 91.06 95 LYS A N 1
ATOM 764 C CA . LYS A 1 95 ? 3.622 10.679 -13.220 1.00 91.06 95 LYS A CA 1
ATOM 765 C C . LYS A 1 95 ? 4.633 10.397 -12.107 1.00 91.06 95 LYS A C 1
ATOM 767 O O . LYS A 1 95 ? 5.152 11.348 -11.518 1.00 91.06 95 LYS A O 1
ATOM 772 N N . TYR A 1 96 ? 4.924 9.130 -11.827 1.00 90.94 96 TYR A N 1
ATOM 773 C CA . TYR A 1 96 ? 5.967 8.766 -10.887 1.00 90.94 96 TYR A CA 1
ATOM 774 C C . TYR A 1 96 ? 7.329 9.215 -11.419 1.00 90.94 96 TYR A C 1
ATOM 776 O O . TYR A 1 96 ? 7.697 8.969 -12.571 1.00 90.94 96 TYR A O 1
ATOM 784 N N . LY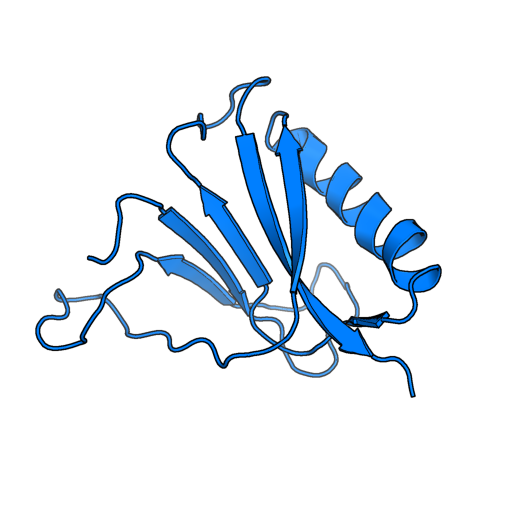S A 1 97 ? 8.093 9.882 -10.560 1.00 88.50 97 LYS A N 1
ATOM 785 C CA . LYS A 1 97 ? 9.432 10.382 -10.854 1.00 88.50 97 LYS A CA 1
ATOM 786 C C . LYS A 1 97 ? 10.325 10.072 -9.666 1.00 88.50 97 LYS A C 1
ATOM 788 O O . LYS A 1 97 ? 10.225 10.707 -8.618 1.00 88.50 97 LYS A O 1
ATOM 793 N N . ASN A 1 98 ? 11.225 9.111 -9.839 1.00 84.31 98 ASN A N 1
ATOM 794 C CA . ASN A 1 98 ? 12.129 8.689 -8.773 1.00 84.31 98 ASN A CA 1
ATOM 795 C C . ASN A 1 98 ? 12.870 9.900 -8.163 1.00 84.31 98 ASN A C 1
ATOM 797 O O . ASN A 1 98 ? 13.519 10.663 -8.880 1.00 84.31 98 ASN A O 1
ATOM 801 N N . ASN A 1 99 ? 12.739 10.072 -6.844 1.00 80.81 99 ASN A N 1
ATOM 802 C CA . ASN A 1 99 ? 13.340 11.147 -6.046 1.00 80.81 99 ASN A CA 1
ATOM 803 C C . ASN A 1 99 ? 12.987 12.590 -6.456 1.00 80.81 99 ASN A C 1
ATOM 805 O O . ASN A 1 99 ? 13.658 13.526 -6.016 1.00 80.81 99 ASN A O 1
ATOM 809 N N . ALA A 1 100 ? 11.929 12.811 -7.241 1.00 87.62 100 ALA A N 1
ATOM 810 C CA . ALA A 1 100 ? 11.496 14.159 -7.593 1.00 87.62 100 ALA A CA 1
ATOM 811 C C . ALA A 1 100 ? 10.473 14.716 -6.583 1.00 87.62 100 ALA A C 1
ATOM 813 O O . ALA A 1 100 ? 9.592 13.985 -6.128 1.00 87.62 100 ALA A O 1
ATOM 814 N N . PRO A 1 101 ? 10.530 16.017 -6.246 1.00 89.88 101 PRO A N 1
ATOM 815 C CA . PRO A 1 101 ? 9.564 16.649 -5.343 1.00 89.88 101 PRO A CA 1
ATOM 816 C C . PRO A 1 101 ? 8.155 16.762 -5.938 1.00 89.88 101 PRO A C 1
ATOM 818 O O . PRO A 1 101 ? 7.205 17.006 -5.202 1.00 89.88 101 PRO A O 1
ATOM 821 N N . ASP A 1 102 ? 8.012 16.603 -7.253 1.00 91.44 102 ASP A N 1
ATOM 822 C CA . ASP A 1 102 ? 6.741 16.613 -7.973 1.00 91.44 102 ASP A CA 1
ATOM 823 C C . ASP A 1 102 ? 6.303 15.214 -8.437 1.00 91.44 102 ASP A C 1
ATOM 825 O O . ASP A 1 102 ? 5.405 15.121 -9.274 1.00 91.44 102 ASP A O 1
ATOM 829 N N . SER A 1 103 ? 6.924 14.150 -7.908 1.00 93.12 103 SER A N 1
ATOM 830 C CA . SER A 1 103 ? 6.485 12.771 -8.137 1.00 93.12 103 SER A CA 1
ATOM 831 C C . SER A 1 103 ? 5.065 12.573 -7.618 1.00 93.12 103 SER A C 1
ATOM 833 O O . SER A 1 103 ? 4.724 13.073 -6.544 1.00 93.12 103 SER A O 1
ATOM 835 N N . GLU A 1 104 ? 4.252 11.838 -8.373 1.00 94.69 104 GLU A N 1
ATOM 836 C CA . GLU A 1 104 ? 2.892 11.457 -7.987 1.00 94.69 104 GLU A CA 1
ATOM 837 C C . GLU A 1 104 ? 2.760 9.928 -7.973 1.00 94.69 104 GLU A C 1
ATOM 839 O O . GLU A 1 104 ? 3.225 9.255 -8.895 1.00 94.69 104 GLU A O 1
ATOM 844 N N . GLU A 1 105 ? 2.114 9.397 -6.938 1.00 94.81 105 GLU A N 1
ATOM 845 C CA . GLU A 1 105 ? 1.778 7.977 -6.782 1.00 94.81 105 GLU A CA 1
ATOM 846 C C . GLU A 1 105 ? 0.421 7.832 -6.083 1.00 94.81 105 GLU A C 1
ATOM 848 O O . GLU A 1 105 ? -0.001 8.706 -5.317 1.00 94.81 105 GLU A O 1
ATOM 853 N N . GLU A 1 106 ? -0.278 6.732 -6.354 1.00 96.62 106 GLU A N 1
ATOM 854 C CA . GLU A 1 106 ? -1.476 6.373 -5.596 1.00 96.62 106 GLU A CA 1
ATOM 855 C C . GLU A 1 106 ? -1.096 5.427 -4.467 1.00 96.62 106 GLU A C 1
ATOM 857 O O . GLU A 1 106 ? -0.428 4.426 -4.705 1.00 96.62 106 GLU A O 1
ATOM 862 N N . ILE A 1 107 ? -1.563 5.706 -3.256 1.00 97.31 107 ILE A N 1
ATOM 863 C CA . ILE A 1 107 ? -1.376 4.860 -2.079 1.00 97.31 107 ILE A CA 1
ATOM 864 C C . ILE A 1 107 ? -2.693 4.151 -1.785 1.00 97.31 107 ILE A C 1
ATOM 866 O O . ILE A 1 107 ? -3.711 4.797 -1.525 1.00 97.31 107 ILE A O 1
ATOM 870 N N . TRP A 1 108 ? -2.653 2.823 -1.794 1.00 98.12 108 TRP A N 1
ATOM 871 C CA . TRP A 1 108 ? -3.793 1.944 -1.573 1.00 98.12 108 TRP A CA 1
ATOM 872 C C . TRP A 1 108 ? -3.634 1.217 -0.238 1.00 98.12 108 TRP A C 1
ATOM 874 O O . TRP A 1 108 ? -2.794 0.327 -0.082 1.00 98.12 108 TRP A O 1
ATOM 884 N N . ILE A 1 109 ? -4.463 1.599 0.737 1.00 97.62 109 ILE A N 1
ATOM 885 C CA . ILE A 1 109 ? -4.465 1.014 2.084 1.00 97.62 109 ILE A CA 1
ATOM 886 C C . ILE A 1 109 ? -5.698 0.119 2.245 1.00 97.62 109 ILE A C 1
ATOM 888 O O . ILE A 1 109 ? -6.820 0.606 2.071 1.00 97.62 109 ILE A O 1
ATOM 892 N N . PRO A 1 110 ? -5.524 -1.174 2.563 1.00 97.44 110 PRO A N 1
ATOM 893 C CA . PRO A 1 110 ? -6.631 -2.107 2.705 1.00 97.44 110 PRO A CA 1
ATOM 894 C C . PRO A 1 110 ? -7.450 -1.769 3.947 1.00 97.44 110 PRO A C 1
ATOM 896 O O . PRO A 1 110 ? -6.921 -1.585 5.042 1.00 97.44 110 PRO A O 1
ATOM 899 N N . ILE A 1 111 ? -8.764 -1.693 3.775 1.00 97.62 111 ILE A N 1
ATOM 900 C CA . ILE A 1 111 ? -9.690 -1.332 4.845 1.00 97.62 111 ILE A CA 1
ATOM 901 C C . ILE A 1 111 ? -10.883 -2.278 4.883 1.00 97.62 111 ILE A C 1
ATOM 903 O O . ILE A 1 111 ? -11.256 -2.894 3.885 1.00 97.62 111 ILE A O 1
ATOM 907 N N . LYS A 1 112 ? -11.522 -2.340 6.045 1.00 97.12 112 LYS A N 1
ATOM 908 C CA . LYS A 1 112 ? -12.822 -2.978 6.264 1.00 97.12 112 LYS A CA 1
ATOM 909 C C . LYS A 1 112 ? -13.661 -2.098 7.182 1.00 97.12 112 LYS A C 1
ATOM 911 O O . LYS A 1 112 ? -13.131 -1.239 7.881 1.00 97.12 112 LYS A O 1
ATOM 916 N N . ARG A 1 113 ? -14.985 -2.245 7.138 1.00 97.44 113 ARG A N 1
ATOM 917 C CA . ARG A 1 113 ? -15.874 -1.467 8.016 1.00 97.44 113 ARG A CA 1
ATOM 918 C C . ARG A 1 113 ? -15.624 -1.856 9.470 1.00 97.44 113 ARG A C 1
ATOM 920 O O . ARG A 1 113 ? -15.475 -3.043 9.749 1.00 97.44 113 ARG A O 1
ATOM 927 N N . LYS A 1 114 ? -15.615 -0.868 10.367 1.00 94.88 114 LYS A N 1
ATOM 928 C CA . LYS A 1 114 ? -15.615 -1.122 11.812 1.00 94.88 114 LYS A CA 1
ATOM 929 C C . LYS A 1 114 ? -16.868 -1.916 12.188 1.00 94.88 114 LYS A C 1
ATOM 931 O O . LYS A 1 114 ? -17.938 -1.691 11.612 1.00 94.88 114 LYS A O 1
ATOM 936 N N . VAL A 1 115 ? -16.702 -2.836 13.132 1.00 80.56 115 VAL A N 1
ATOM 937 C CA . VAL A 1 115 ? -17.795 -3.594 13.759 1.00 80.56 115 VAL A CA 1
ATOM 938 C C . VAL A 1 115 ? -18.219 -2.901 15.044 1.00 80.56 115 VAL A C 1
ATOM 940 O O . VAL A 1 115 ? -17.319 -2.443 15.782 1.00 80.56 115 VAL A O 1
#

pLDDT: mean 93.36, std 4.89, range [70.75, 98.44]

Radius of gyration: 15.14 Å; chains: 1; bounding box: 31×35×34 Å

Foldseek 3Di:
DPDDKWKWKKAFDPPDPVDPPRDIDIDTDDDDPDPPDDDPPDDDDDFDDADWDKDKDFFFPVCVVVVVCCCVVPVQVPDQKDFDNTMWMKIQDPQADHRDGGGIIMTITGIDGDD

Sequence (115 aa):
MVGTDLYNIQINPDNFDFNPNTPFVKWAAIAVSSFDFIPADMEILEISEGLYAVFNYKGNQSNAAAFFNLIYTEWLPKSDFELDNRPHFEILGTKYKNNAPDSEEEIWIPIKRKV

Secondary structure (DSSP, 8-state):
---S-EEEEEEPPTT----TTS--EEEEEE--S--S---TT----PPPP--EEEEEEES-HHHHHHHHHHIIIIIHHHSSEEE-SS-EEEEE-TT--TT-TT-EEEEEEEEEE--